Protein AF-A0A2K5QEI4-F1 (afdb_monomer)

Solvent-accessible surface area (backbone atoms only — not comparable to full-atom values): 4083 Å² total; per-residue (Å²): 115,70,67,59,56,53,50,52,51,52,41,50,56,44,48,53,49,42,51,49,39,63,73,67,70,49,60,66,69,61,46,51,53,46,46,54,51,39,52,52,52,44,55,72,76,49,73,74,82,78,77,70,80,78,75,80,80,74,79,80,77,77,81,73,130

Sequence (65 aa):
MAERAALEELVKLQGERVRGLKQQEASAELIEEEVAKLLKLKAQLGPDESKQKFVLKTPKVISFL

Radius of gyration: 18.59 Å; Cα contacts (8 Å, |Δi|>4): 21; chains: 1; bounding box: 26×54×39 Å

pLDDT: mean 78.98, std 12.48, range [48.72, 91.94]

InterPro domains:
  IPR000738 WHEP-TRS domain [PF00458] (7-45)
  IPR000738 WHEP-TRS domain [PS51185] (3-59)
  IPR000738 WHEP-TRS domain [SM00991] (7-60)
  IPR009068 uS15/NS1, RNA-binding domain superfamily [SSF47060] (5-58)

Foldseek 3Di:
DVVLVVLVVVLVVLVVVLVVCVVVVHDPVVSVVSVVVSVVSCVVNPDDPPPPPPPDDDPPPPPDD

Structure (mmCIF, N/CA/C/O backbone):
data_AF-A0A2K5QEI4-F1
#
_entry.id   AF-A0A2K5QEI4-F1
#
loop_
_atom_site.group_PDB
_atom_site.id
_atom_site.type_symbol
_atom_site.label_atom_id
_atom_site.label_alt_id
_atom_site.label_comp_id
_atom_site.label_asym_id
_atom_site.label_entity_id
_atom_site.label_seq_id
_atom_site.pdbx_PDB_ins_code
_atom_site.Cartn_x
_atom_site.Cartn_y
_atom_site.Cartn_z
_atom_site.occupancy
_atom_site.B_iso_or_equiv
_atom_site.auth_seq_id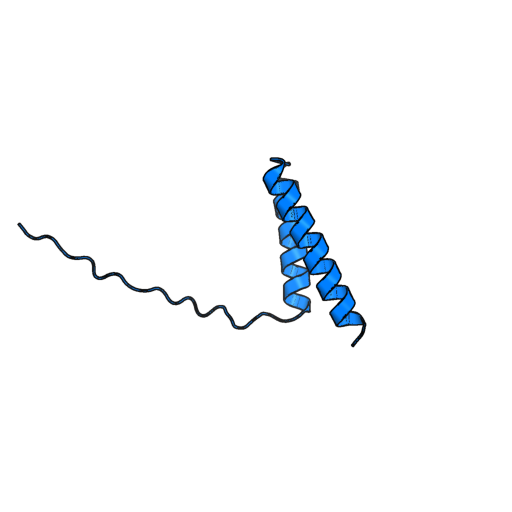
_atom_site.auth_comp_id
_atom_site.auth_asym_id
_atom_site.auth_atom_id
_atom_site.pdbx_PDB_model_num
ATOM 1 N N . MET A 1 1 ? 11.737 5.769 -15.381 1.00 53.25 1 MET A N 1
ATOM 2 C CA . MET A 1 1 ? 12.577 5.757 -14.158 1.00 53.25 1 MET A CA 1
ATOM 3 C C . MET A 1 1 ? 11.940 6.578 -13.034 1.00 53.25 1 MET A C 1
ATOM 5 O O . MET A 1 1 ? 11.726 6.010 -11.976 1.00 53.25 1 MET A O 1
ATOM 9 N N . ALA A 1 2 ? 11.559 7.847 -13.253 1.00 62.16 2 ALA A N 1
ATOM 10 C CA . ALA A 1 2 ? 10.929 8.689 -12.217 1.00 62.16 2 ALA A CA 1
ATOM 11 C C . ALA A 1 2 ? 9.572 8.161 -11.697 1.00 62.16 2 ALA A C 1
ATOM 13 O O . ALA A 1 2 ? 9.289 8.236 -10.509 1.00 62.16 2 ALA A O 1
ATOM 14 N N . GLU A 1 3 ? 8.765 7.559 -12.573 1.00 74.31 3 GLU A N 1
ATOM 15 C CA . GLU A 1 3 ? 7.430 7.048 -12.224 1.00 74.31 3 GLU A CA 1
ATOM 16 C C . GLU A 1 3 ? 7.456 5.899 -11.207 1.00 74.31 3 GLU A C 1
ATOM 18 O O . GLU A 1 3 ? 6.614 5.834 -10.318 1.00 74.31 3 GLU A O 1
ATOM 23 N N . ARG A 1 4 ? 8.459 5.013 -11.289 1.00 79.88 4 ARG A N 1
ATOM 24 C CA . ARG A 1 4 ? 8.612 3.906 -10.333 1.00 79.88 4 ARG A CA 1
ATOM 25 C C . ARG A 1 4 ? 8.995 4.405 -8.944 1.00 79.88 4 ARG A C 1
ATOM 27 O O . ARG A 1 4 ? 8.405 3.959 -7.972 1.00 79.88 4 ARG A O 1
ATOM 34 N N . ALA A 1 5 ? 9.923 5.358 -8.862 1.00 82.38 5 ALA A N 1
ATOM 35 C CA . ALA A 1 5 ? 10.332 5.944 -7.587 1.00 82.38 5 ALA A CA 1
ATOM 36 C C . ALA A 1 5 ? 9.160 6.657 -6.889 1.00 82.38 5 ALA A C 1
ATOM 38 O O . ALA A 1 5 ? 8.955 6.476 -5.692 1.00 82.38 5 ALA A O 1
ATOM 39 N N . ALA A 1 6 ? 8.339 7.390 -7.650 1.00 86.31 6 ALA A N 1
ATOM 40 C CA . ALA A 1 6 ? 7.132 8.023 -7.120 1.00 86.31 6 ALA A CA 1
ATOM 41 C C . ALA A 1 6 ? 6.109 6.989 -6.611 1.00 86.31 6 ALA A C 1
ATOM 43 O O . ALA A 1 6 ? 5.522 7.162 -5.545 1.00 86.31 6 ALA A O 1
ATOM 44 N N . LEU A 1 7 ? 5.918 5.882 -7.338 1.00 83.88 7 LEU A N 1
ATOM 45 C CA . LEU A 1 7 ? 5.038 4.793 -6.904 1.00 83.88 7 LEU A CA 1
ATOM 46 C C . LEU A 1 7 ? 5.546 4.103 -5.630 1.00 83.88 7 LEU A C 1
ATOM 48 O O . LEU A 1 7 ? 4.747 3.790 -4.749 1.00 83.88 7 LEU A O 1
ATOM 52 N N . GLU A 1 8 ? 6.855 3.892 -5.496 1.00 85.19 8 GLU A N 1
ATOM 53 C CA . GLU A 1 8 ? 7.456 3.337 -4.276 1.00 85.19 8 GLU A CA 1
ATOM 54 C C . GLU A 1 8 ? 7.237 4.242 -3.061 1.00 85.19 8 GLU A C 1
ATOM 56 O O . GLU A 1 8 ? 6.919 3.756 -1.972 1.00 85.19 8 GLU A O 1
ATOM 61 N N . GLU A 1 9 ? 7.377 5.554 -3.238 1.00 88.88 9 GLU A N 1
ATOM 62 C CA . GLU A 1 9 ? 7.135 6.533 -2.181 1.00 88.88 9 GLU A CA 1
ATOM 63 C C . GLU A 1 9 ? 5.662 6.547 -1.754 1.00 88.88 9 GLU A C 1
ATOM 65 O O . GLU A 1 9 ? 5.361 6.455 -0.561 1.00 88.88 9 GLU A O 1
ATOM 70 N N . LEU A 1 10 ? 4.734 6.529 -2.717 1.00 87.94 10 LEU A N 1
ATOM 71 C CA . LEU A 1 10 ? 3.299 6.412 -2.443 1.00 87.94 10 LEU A CA 1
ATOM 72 C C . LEU A 1 10 ? 2.959 5.116 -1.696 1.00 87.94 10 LEU A C 1
ATOM 74 O O . LEU A 1 10 ? 2.159 5.137 -0.761 1.00 87.94 10 LEU A O 1
ATOM 78 N N . VAL A 1 11 ? 3.586 3.992 -2.054 1.00 88.94 11 VAL A N 1
ATOM 79 C CA . VAL A 1 11 ? 3.415 2.715 -1.340 1.00 88.94 11 VAL A CA 1
ATOM 80 C C . VAL A 1 11 ? 3.914 2.804 0.101 1.00 88.94 11 VAL A C 1
ATOM 82 O O . VAL A 1 11 ? 3.255 2.272 0.999 1.00 88.94 11 VAL A O 1
ATOM 85 N N . LYS A 1 12 ? 5.046 3.472 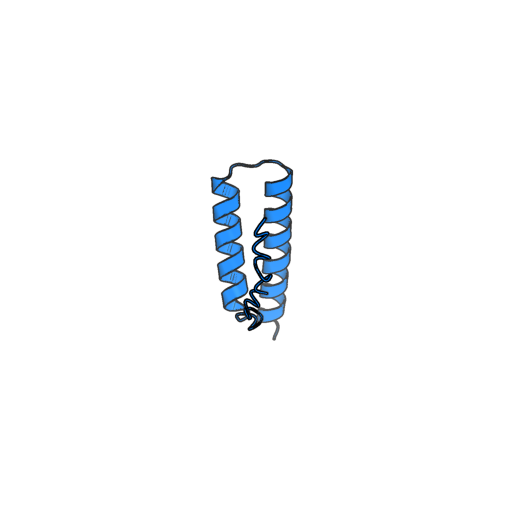0.347 1.00 88.69 12 LYS A N 1
ATOM 86 C CA . LYS A 1 12 ? 5.571 3.676 1.707 1.00 88.69 12 LYS A CA 1
ATOM 87 C C . LYS A 1 12 ? 4.619 4.521 2.547 1.00 88.69 12 LYS A C 1
ATOM 89 O O . LYS A 1 12 ? 4.199 4.061 3.608 1.00 88.69 12 LYS A O 1
ATOM 94 N N . LEU A 1 13 ? 4.211 5.684 2.038 1.00 91.94 13 LEU A N 1
ATOM 95 C CA . LEU A 1 13 ? 3.287 6.593 2.724 1.00 91.94 13 LEU A CA 1
ATOM 96 C C . LEU A 1 13 ? 1.949 5.912 3.037 1.00 91.94 13 LEU A C 1
ATOM 98 O O . LEU A 1 13 ? 1.442 5.988 4.158 1.00 91.94 13 LEU A O 1
ATOM 102 N N . GLN A 1 14 ? 1.404 5.178 2.066 1.00 89.38 14 GLN A N 1
ATOM 103 C CA . GLN A 1 14 ? 0.166 4.427 2.241 1.00 89.38 14 GLN A CA 1
ATOM 104 C C . GLN A 1 14 ? 0.320 3.313 3.292 1.00 89.38 14 GLN A C 1
ATOM 106 O O . GLN A 1 14 ? -0.582 3.087 4.099 1.00 89.38 14 GLN A O 1
ATOM 111 N N . GLY A 1 15 ? 1.467 2.631 3.327 1.00 90.06 15 GLY A N 1
ATOM 112 C CA . GLY A 1 15 ? 1.769 1.608 4.330 1.00 90.06 15 GLY A CA 1
ATOM 113 C C . GLY A 1 15 ? 1.884 2.167 5.750 1.00 90.06 15 GLY A C 1
ATOM 114 O O . GLY A 1 15 ? 1.339 1.576 6.686 1.00 90.06 15 GLY A O 1
ATOM 115 N N . GLU A 1 16 ? 2.545 3.314 5.916 1.00 91.94 16 GLU A N 1
ATOM 116 C CA . GLU A 1 16 ? 2.635 4.020 7.200 1.00 91.94 16 GLU A CA 1
ATOM 117 C C . GLU A 1 16 ? 1.260 4.470 7.687 1.00 91.94 16 GLU A C 1
ATOM 119 O O . GLU A 1 16 ? 0.920 4.256 8.852 1.00 91.94 16 GLU A O 1
ATOM 124 N N . ARG A 1 17 ? 0.425 4.987 6.780 1.00 89.31 17 ARG A N 1
ATOM 125 C CA . ARG A 1 17 ? -0.952 5.374 7.090 1.00 89.31 17 ARG A CA 1
ATOM 126 C C . ARG A 1 17 ? -1.779 4.189 7.575 1.00 89.31 17 ARG A C 1
ATOM 128 O O . ARG A 1 17 ? -2.397 4.274 8.631 1.00 89.31 17 ARG A O 1
ATOM 135 N N . VAL A 1 18 ? -1.741 3.062 6.861 1.00 90.56 18 VAL A N 1
ATOM 136 C CA . VAL A 1 18 ? -2.420 1.823 7.281 1.00 90.56 18 VAL A CA 1
ATOM 137 C C . VAL A 1 18 ? -1.923 1.357 8.652 1.00 90.56 18 VAL A C 1
ATOM 139 O O . VAL A 1 18 ? -2.724 0.933 9.486 1.00 90.56 18 VAL A O 1
ATOM 142 N N . ARG A 1 19 ? -0.613 1.433 8.913 1.00 89.94 19 ARG A N 1
ATOM 143 C CA . ARG A 1 19 ? -0.033 1.035 10.204 1.00 89.94 19 ARG A CA 1
ATOM 144 C C . ARG A 1 19 ? -0.490 1.955 11.337 1.00 89.94 19 ARG A C 1
ATOM 146 O O . ARG A 1 19 ? -0.857 1.446 12.392 1.00 89.94 19 ARG A O 1
ATOM 153 N N . GLY A 1 20 ? -0.521 3.265 11.100 1.00 90.88 20 GLY A N 1
ATOM 154 C CA . GLY A 1 20 ? -1.028 4.253 12.052 1.00 90.88 20 GLY A CA 1
ATOM 155 C C . GLY A 1 20 ? -2.517 4.064 12.343 1.00 90.88 20 GLY A C 1
ATOM 156 O O . GLY A 1 20 ? -2.904 4.002 13.504 1.00 90.88 20 GLY A O 1
ATOM 157 N N . LEU A 1 21 ? -3.342 3.868 11.309 1.00 89.31 21 LEU A N 1
ATOM 158 C CA . LEU A 1 21 ? -4.781 3.622 11.464 1.00 89.31 21 LEU A CA 1
ATOM 159 C C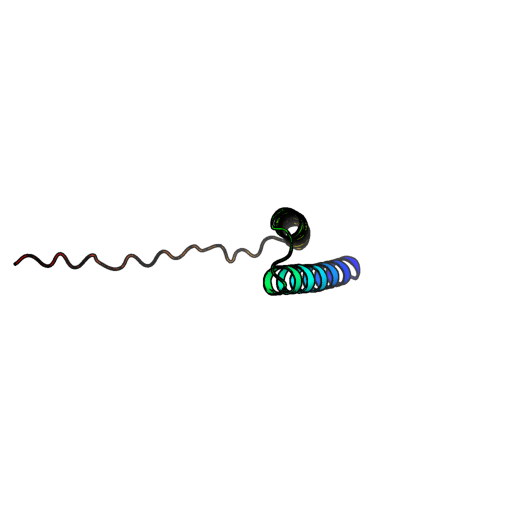 . LEU A 1 21 ? -5.066 2.342 12.259 1.00 89.31 21 LEU A C 1
ATOM 161 O O . LEU A 1 21 ? -5.947 2.334 13.114 1.00 89.31 21 LEU A O 1
ATOM 165 N N . LYS A 1 22 ? -4.282 1.279 12.036 1.00 87.25 22 LYS A N 1
ATOM 166 C CA . LYS A 1 22 ? -4.373 0.044 12.829 1.00 87.25 22 LYS A CA 1
ATOM 167 C C . LYS A 1 22 ? -3.947 0.234 14.284 1.00 87.25 22 LYS A C 1
ATOM 169 O O .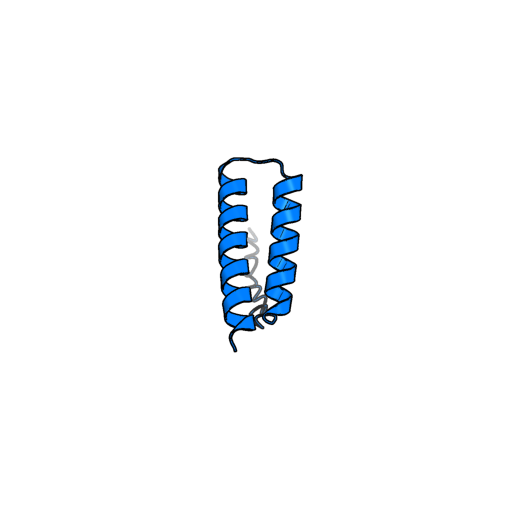 LYS A 1 22 ? -4.520 -0.406 15.154 1.00 87.25 22 LYS A O 1
ATOM 174 N N . GLN A 1 23 ? -2.951 1.079 14.551 1.00 89.12 23 GLN A N 1
ATOM 175 C CA . GLN A 1 23 ? -2.513 1.390 15.918 1.00 89.12 23 GLN A CA 1
ATOM 176 C C . GLN A 1 23 ? -3.517 2.260 16.677 1.00 89.12 23 GLN A C 1
ATOM 178 O O . GLN A 1 23 ? -3.617 2.143 17.892 1.00 89.12 23 GLN A O 1
ATOM 183 N N . GLN A 1 24 ? -4.240 3.125 15.969 1.00 88.50 24 GLN A N 1
ATOM 184 C CA . GLN A 1 24 ? -5.236 4.032 16.542 1.00 88.50 24 GLN A CA 1
ATOM 185 C C . GLN A 1 24 ? -6.634 3.400 16.656 1.00 88.50 24 GLN A C 1
ATOM 187 O O . GLN A 1 24 ? -7.578 4.113 16.972 1.00 88.50 24 GLN A O 1
ATOM 192 N N . GLU A 1 25 ? -6.772 2.097 16.370 1.00 84.44 25 GLU A N 1
ATOM 193 C CA . GLU A 1 25 ? -8.058 1.376 16.339 1.00 84.44 25 GLU A CA 1
ATOM 194 C C . GLU A 1 25 ? -9.130 2.112 15.516 1.00 84.44 25 GLU A C 1
ATOM 196 O O . GLU A 1 25 ? -10.305 2.178 15.877 1.00 84.44 25 GLU A O 1
ATOM 201 N N . ALA A 1 26 ? -8.713 2.690 14.385 1.00 80.56 26 ALA A N 1
ATOM 202 C CA . ALA A 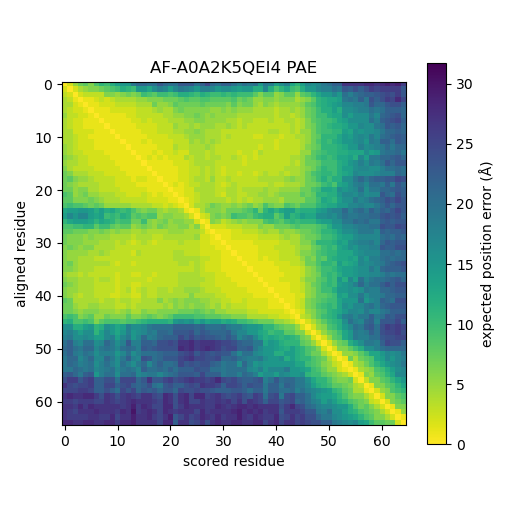1 26 ? -9.625 3.348 13.463 1.00 80.56 26 ALA A CA 1
ATOM 203 C C . ALA A 1 26 ? -10.615 2.341 12.851 1.00 80.56 26 ALA A C 1
ATOM 205 O O . ALA A 1 26 ? -10.423 1.125 12.895 1.00 80.56 26 ALA A O 1
ATOM 206 N N . SER A 1 27 ? -11.676 2.860 12.237 1.00 84.25 27 SER A N 1
ATOM 207 C CA . SER A 1 27 ? -12.743 2.066 11.628 1.00 84.25 27 SER A CA 1
ATOM 208 C C . SER A 1 27 ? -12.187 0.983 10.695 1.00 84.25 27 SER A C 1
ATOM 210 O O . SER A 1 27 ? -11.428 1.282 9.770 1.00 84.25 27 SER A O 1
ATOM 212 N N . ALA A 1 28 ? -12.591 -0.270 10.916 1.00 84.00 28 ALA A N 1
ATOM 213 C CA . ALA A 1 28 ? -12.126 -1.417 10.133 1.00 84.00 28 ALA A CA 1
ATOM 214 C C . ALA A 1 28 ? -12.360 -1.231 8.622 1.00 84.00 28 ALA A C 1
ATOM 216 O O . ALA A 1 28 ? -11.481 -1.552 7.829 1.00 84.00 28 ALA A O 1
ATOM 217 N N . GLU A 1 29 ? -13.484 -0.619 8.243 1.00 87.75 29 GLU A N 1
ATOM 218 C CA . GLU A 1 29 ? -13.824 -0.283 6.853 1.00 87.75 29 GLU A CA 1
ATOM 219 C C . GLU A 1 29 ? -12.773 0.633 6.206 1.00 87.75 29 GLU A C 1
ATOM 221 O O . GLU A 1 29 ? -12.271 0.348 5.120 1.00 87.75 29 GLU A O 1
ATOM 226 N N . LEU A 1 30 ? -12.351 1.689 6.914 1.00 86.38 30 LEU A N 1
ATOM 227 C CA . LEU A 1 30 ? -11.316 2.611 6.437 1.00 86.38 30 LEU A CA 1
ATOM 228 C C . LEU A 1 30 ? -9.964 1.905 6.303 1.00 86.38 30 LEU A C 1
ATOM 230 O O . LEU A 1 30 ? -9.226 2.126 5.345 1.00 86.38 30 LEU A O 1
ATOM 234 N N . ILE A 1 31 ? -9.628 1.033 7.255 1.00 87.75 31 ILE A N 1
ATOM 235 C CA . ILE A 1 31 ? -8.383 0.263 7.212 1.00 87.75 31 ILE A CA 1
ATOM 236 C C . ILE A 1 31 ? -8.382 -0.681 6.004 1.00 87.75 31 ILE A C 1
ATOM 238 O O . ILE A 1 31 ? -7.369 -0.772 5.308 1.00 87.75 31 ILE A O 1
ATOM 242 N N . GLU A 1 32 ? -9.488 -1.373 5.737 1.00 88.25 32 GLU A N 1
ATOM 243 C CA . GLU A 1 32 ? -9.615 -2.288 4.600 1.00 88.25 32 GLU A CA 1
ATOM 244 C C . GLU A 1 32 ? -9.520 -1.564 3.255 1.00 88.25 32 GLU A C 1
ATOM 246 O O . GLU A 1 32 ? -8.791 -2.026 2.369 1.00 88.25 32 GLU A O 1
ATOM 251 N N . GLU A 1 33 ? -10.159 -0.402 3.109 1.00 90.44 33 GLU A N 1
ATOM 252 C CA . GLU A 1 33 ? -10.035 0.424 1.905 1.00 90.44 33 GLU A CA 1
ATOM 253 C C . GLU A 1 33 ? -8.586 0.857 1.645 1.00 90.44 33 GLU A C 1
ATOM 255 O O . GLU A 1 33 ? -8.067 0.720 0.529 1.00 90.44 33 GLU A O 1
ATOM 260 N N . GLU A 1 34 ? -7.900 1.356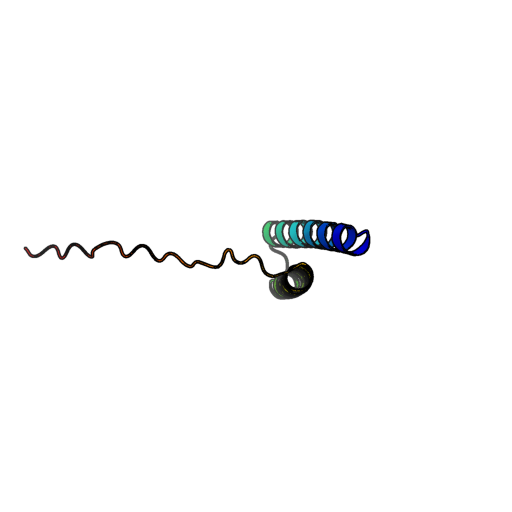 2.675 1.00 89.00 34 GLU A N 1
ATOM 261 C CA . GLU A 1 34 ? -6.522 1.835 2.561 1.00 89.00 34 GLU A CA 1
ATOM 262 C C . GLU A 1 34 ? -5.537 0.680 2.291 1.00 89.00 34 GLU A C 1
ATOM 264 O O . GLU A 1 34 ? -4.579 0.847 1.524 1.00 89.00 34 GLU A O 1
ATOM 269 N N . VAL A 1 35 ? -5.802 -0.513 2.839 1.00 89.44 35 VAL A N 1
ATOM 270 C CA . VAL A 1 35 ? -5.068 -1.755 2.534 1.00 89.44 35 VAL A CA 1
ATOM 271 C C . VAL A 1 35 ? -5.314 -2.204 1.093 1.00 89.44 35 VAL A C 1
ATOM 273 O O . VAL A 1 35 ? -4.365 -2.589 0.402 1.00 89.44 35 VAL A O 1
ATOM 276 N N . ALA A 1 36 ? -6.551 -2.136 0.601 1.00 90.50 36 ALA A N 1
ATOM 277 C CA . ALA A 1 36 ? -6.876 -2.488 -0.779 1.00 90.50 36 ALA A CA 1
ATOM 278 C C . ALA A 1 36 ? -6.157 -1.567 -1.780 1.00 90.50 36 ALA A C 1
ATOM 280 O O . ALA A 1 36 ? -5.633 -2.042 -2.794 1.00 90.50 36 ALA A O 1
ATOM 281 N N . LYS A 1 37 ? -6.062 -0.264 -1.479 1.00 90.00 37 LYS A N 1
ATOM 282 C CA . LYS A 1 37 ? -5.257 0.696 -2.258 1.00 90.00 37 LYS A CA 1
ATOM 283 C C . LYS A 1 37 ? -3.771 0.329 -2.240 1.00 90.00 37 LYS A C 1
ATOM 285 O O . LYS A 1 37 ? -3.149 0.269 -3.301 1.00 90.00 37 LYS A O 1
ATOM 290 N N . LEU A 1 38 ? -3.220 0.002 -1.068 1.00 89.06 38 LEU A N 1
ATOM 291 C CA . LEU A 1 38 ? -1.820 -0.414 -0.922 1.00 89.06 38 LEU A CA 1
ATOM 292 C C . LEU A 1 38 ? -1.492 -1.660 -1.762 1.00 89.06 38 LEU A C 1
ATOM 294 O O . LEU A 1 38 ? -0.446 -1.715 -2.409 1.00 89.06 38 LEU A O 1
ATOM 298 N N . LEU A 1 39 ? -2.386 -2.653 -1.779 1.00 87.38 39 LEU A N 1
ATOM 299 C CA . LEU A 1 39 ? -2.214 -3.874 -2.573 1.00 87.38 39 LEU A CA 1
ATOM 300 C C . LEU A 1 39 ? -2.219 -3.593 -4.080 1.00 87.38 39 LEU A C 1
ATOM 302 O O . LEU A 1 39 ? -1.403 -4.163 -4.804 1.00 87.38 39 LEU A O 1
ATOM 306 N N . LYS A 1 40 ? -3.092 -2.693 -4.551 1.00 87.50 40 LYS A N 1
ATOM 307 C CA . LYS A 1 40 ? -3.128 -2.273 -5.961 1.00 87.50 40 LYS A CA 1
ATOM 308 C C . LYS A 1 40 ? -1.837 -1.559 -6.370 1.00 87.50 40 LYS A C 1
ATOM 310 O O . LYS A 1 40 ? -1.273 -1.895 -7.407 1.00 87.50 40 LYS A O 1
ATOM 315 N N . LEU A 1 41 ? -1.342 -0.635 -5.543 1.00 87.06 41 LEU A N 1
ATOM 316 C CA . LEU A 1 41 ? -0.088 0.084 -5.805 1.00 87.06 41 LEU A CA 1
ATOM 317 C C . LEU A 1 41 ? 1.122 -0.865 -5.837 1.00 87.06 41 LEU A C 1
ATOM 319 O O . LEU A 1 41 ? 1.966 -0.772 -6.725 1.00 87.06 41 LEU A O 1
ATOM 323 N N . LYS A 1 42 ? 1.173 -1.846 -4.928 1.00 84.56 42 LYS A N 1
ATOM 324 C CA . LYS A 1 42 ? 2.206 -2.895 -4.950 1.00 84.56 42 LYS A CA 1
ATOM 325 C C . LYS A 1 42 ? 2.131 -3.773 -6.200 1.00 84.56 42 LYS A C 1
ATOM 327 O O . LYS A 1 42 ? 3.164 -4.100 -6.772 1.00 84.56 42 LYS A O 1
ATOM 332 N N . ALA A 1 43 ? 0.929 -4.125 -6.655 1.00 84.25 43 ALA A N 1
ATOM 333 C CA . ALA A 1 43 ? 0.757 -4.898 -7.885 1.00 84.25 43 ALA A CA 1
ATOM 334 C C . ALA A 1 43 ? 1.269 -4.144 -9.126 1.00 84.25 43 ALA A C 1
ATOM 336 O O . ALA A 1 43 ? 1.803 -4.773 -10.035 1.00 84.25 43 ALA A O 1
ATOM 337 N N . GLN A 1 44 ? 1.151 -2.811 -9.145 1.00 80.75 44 GLN A N 1
ATOM 338 C CA . GLN A 1 44 ? 1.681 -1.963 -10.220 1.00 80.75 44 GLN A CA 1
ATOM 339 C C . GLN A 1 44 ? 3.216 -1.879 -10.227 1.00 80.75 44 GLN A C 1
ATOM 341 O O . GLN A 1 44 ? 3.808 -1.788 -11.301 1.00 80.75 44 GLN A O 1
ATOM 346 N N . LEU A 1 45 ? 3.869 -1.936 -9.060 1.00 78.25 45 LEU A N 1
ATOM 347 C CA . LEU A 1 45 ? 5.338 -1.971 -8.972 1.00 78.25 45 LEU A CA 1
ATOM 348 C C . LEU A 1 45 ? 5.935 -3.297 -9.465 1.00 78.25 45 LEU A C 1
ATOM 350 O O . LEU A 1 45 ? 7.062 -3.319 -9.959 1.00 78.25 45 LEU A O 1
ATOM 354 N N . GLY A 1 46 ? 5.148 -4.370 -9.407 1.00 67.81 46 GLY A N 1
ATOM 355 C CA . GLY A 1 46 ? 5.530 -5.718 -9.802 1.00 67.81 46 GLY A CA 1
ATOM 356 C C . GLY A 1 46 ? 5.366 -6.668 -8.616 1.00 67.81 46 GLY A C 1
ATOM 357 O O . GLY A 1 46 ? 5.811 -6.346 -7.515 1.00 67.81 46 GLY A O 1
ATOM 358 N N . PRO A 1 47 ? 4.694 -7.819 -8.785 1.00 59.12 47 PRO A N 1
ATOM 359 C CA . PRO A 1 47 ? 4.564 -8.785 -7.709 1.00 59.12 47 PRO A CA 1
ATOM 360 C C . PRO A 1 47 ? 5.947 -9.343 -7.371 1.00 59.12 47 PRO A C 1
ATOM 362 O O . PRO A 1 47 ? 6.562 -10.008 -8.200 1.00 59.12 47 PRO A O 1
ATOM 365 N N . ASP A 1 48 ? 6.417 -9.104 -6.148 1.00 55.66 48 ASP A N 1
ATOM 366 C CA . ASP A 1 48 ? 7.554 -9.842 -5.613 1.00 55.66 48 ASP A CA 1
ATOM 367 C C . ASP A 1 48 ? 7.230 -11.344 -5.689 1.00 55.66 48 ASP A C 1
ATOM 369 O O . ASP A 1 48 ? 6.252 -11.824 -5.103 1.00 55.66 48 ASP A O 1
ATOM 373 N N . GLU A 1 49 ? 8.060 -12.104 -6.403 1.00 54.34 49 GLU A N 1
ATOM 374 C CA . GLU A 1 49 ? 7.967 -13.565 -6.556 1.00 54.34 49 GLU A CA 1
ATOM 375 C C . GLU A 1 49 ? 8.187 -14.331 -5.232 1.00 54.34 49 GLU A C 1
ATOM 377 O O . GLU A 1 49 ? 8.237 -15.559 -5.195 1.00 54.34 49 GLU A O 1
ATOM 382 N N . SER A 1 50 ? 8.255 -13.633 -4.098 1.00 54.78 50 SER A N 1
ATOM 383 C CA . SER A 1 50 ? 8.511 -14.173 -2.761 1.00 54.78 50 SER A CA 1
ATOM 384 C C . SER A 1 50 ? 7.327 -14.935 -2.143 1.00 54.78 50 SER A C 1
ATOM 386 O O . SER A 1 50 ? 7.360 -15.303 -0.969 1.00 54.78 50 SER A O 1
ATOM 388 N N . LYS A 1 51 ? 6.298 -15.283 -2.930 1.00 57.78 51 LYS A N 1
ATOM 389 C CA . LYS A 1 51 ? 5.216 -16.201 -2.525 1.00 57.78 51 LYS A CA 1
ATOM 390 C C . LYS A 1 51 ? 5.612 -17.678 -2.658 1.00 57.78 51 LYS A C 1
ATOM 392 O O . LYS A 1 51 ? 4.793 -18.505 -3.052 1.00 57.78 51 LYS A O 1
ATOM 397 N N . GLN A 1 52 ? 6.827 -18.060 -2.277 1.00 61.88 52 GLN A N 1
ATOM 398 C CA . GLN A 1 52 ? 7.076 -19.467 -1.961 1.00 61.88 52 GLN A CA 1
ATOM 399 C C . GLN A 1 52 ? 6.566 -19.732 -0.544 1.00 61.88 52 GLN A C 1
ATOM 401 O O . GLN A 1 52 ? 7.251 -19.510 0.452 1.00 61.88 52 GLN A O 1
ATOM 406 N N . LYS A 1 53 ? 5.307 -20.176 -0.448 1.00 66.12 53 LYS A N 1
ATOM 407 C CA . LYS A 1 53 ? 4.694 -20.620 0.808 1.00 66.12 53 LYS A CA 1
ATOM 408 C C . LYS A 1 53 ? 5.336 -21.947 1.222 1.00 66.12 53 LYS A C 1
ATOM 410 O O . LYS A 1 53 ? 4.782 -23.017 0.978 1.00 66.12 53 LYS A O 1
ATOM 415 N N . PHE A 1 54 ? 6.513 -21.879 1.837 1.00 67.06 54 PHE A N 1
ATOM 416 C CA . PHE A 1 54 ? 7.141 -23.028 2.478 1.00 67.06 54 PHE A CA 1
ATOM 417 C C . PHE A 1 54 ? 6.326 -23.413 3.714 1.00 67.06 54 PHE A C 1
ATOM 419 O O . PHE A 1 54 ? 6.499 -22.866 4.800 1.00 67.06 54 PHE A O 1
ATOM 426 N N . VAL A 1 55 ? 5.390 -24.347 3.546 1.00 73.69 55 VAL A N 1
ATOM 427 C CA . VAL A 1 55 ? 4.727 -24.993 4.682 1.00 73.69 55 VAL A CA 1
ATOM 428 C C . VAL A 1 55 ? 5.651 -26.095 5.183 1.00 73.69 55 VAL A C 1
ATOM 430 O O . VAL A 1 55 ? 5.702 -27.188 4.616 1.00 73.69 55 VAL A O 1
ATOM 433 N N . LEU A 1 56 ? 6.392 -25.797 6.249 1.00 77.56 56 LEU A N 1
ATOM 434 C CA . LEU A 1 56 ? 7.157 -26.790 6.995 1.00 77.56 56 LEU A CA 1
ATOM 435 C C . LEU A 1 56 ? 6.162 -27.715 7.708 1.00 77.56 56 LEU A C 1
ATOM 437 O O . LEU A 1 56 ? 5.498 -27.319 8.665 1.00 77.56 56 LEU A O 1
ATOM 441 N N . LYS A 1 57 ? 6.007 -28.941 7.203 1.00 77.00 57 LYS A N 1
ATOM 442 C CA . LYS A 1 57 ? 5.190 -29.979 7.842 1.00 77.00 57 LYS A CA 1
ATOM 443 C C . LYS A 1 57 ? 5.928 -30.443 9.095 1.00 77.00 57 LYS A C 1
ATOM 445 O O . LYS A 1 57 ? 6.881 -31.209 8.994 1.00 77.00 57 LYS A O 1
ATOM 450 N N . THR A 1 58 ? 5.514 -29.971 10.268 1.00 73.00 58 THR A N 1
ATOM 451 C CA . THR A 1 58 ? 5.950 -30.569 11.530 1.00 73.00 58 THR A CA 1
ATOM 452 C C . THR A 1 58 ? 5.404 -31.999 11.586 1.00 73.00 58 THR A C 1
ATOM 454 O O . THR A 1 58 ? 4.198 -32.193 11.389 1.00 73.00 58 THR A O 1
ATOM 457 N N . PRO A 1 59 ? 6.250 -33.031 11.776 1.00 73.25 59 PRO A N 1
ATOM 458 C CA . PRO A 1 59 ? 5.749 -34.386 11.929 1.00 73.25 59 PRO A CA 1
ATOM 459 C C . PRO A 1 59 ? 4.849 -34.412 13.162 1.00 73.25 59 PRO A C 1
ATOM 461 O O . PRO A 1 59 ? 5.249 -34.007 14.254 1.00 73.25 59 PRO A O 1
ATOM 464 N N . LYS A 1 60 ? 3.603 -34.849 12.978 1.00 72.62 60 LYS A N 1
ATOM 465 C CA . LYS A 1 60 ? 2.681 -35.072 14.085 1.00 72.62 60 LYS A CA 1
ATOM 466 C C . LYS A 1 60 ? 3.210 -36.298 14.821 1.00 72.62 60 LYS A C 1
ATOM 468 O O . LYS A 1 60 ? 2.994 -37.416 14.366 1.00 72.62 60 LYS A O 1
ATOM 473 N N . VAL A 1 61 ? 3.997 -36.083 15.877 1.00 65.88 61 VAL A N 1
ATOM 474 C CA . VAL A 1 61 ? 4.452 -37.160 16.760 1.00 65.88 61 VAL A CA 1
ATOM 475 C C . VAL A 1 61 ? 3.187 -37.744 17.368 1.00 65.88 61 VAL A C 1
ATOM 477 O O . VAL A 1 61 ? 2.554 -37.131 18.224 1.00 65.88 61 VAL A O 1
ATOM 480 N N . ILE A 1 62 ? 2.747 -38.876 16.829 1.00 63.09 62 ILE A N 1
ATOM 481 C CA . ILE A 1 62 ? 1.655 -39.637 17.407 1.00 63.09 62 ILE A CA 1
ATOM 482 C C . ILE A 1 62 ? 2.246 -40.229 18.684 1.00 63.09 62 ILE A C 1
ATOM 484 O O . ILE A 1 62 ? 2.988 -41.206 18.638 1.00 63.09 62 ILE A O 1
ATOM 488 N N . SER A 1 63 ? 1.976 -39.584 19.815 1.00 61.19 63 SER A N 1
ATOM 489 C CA . SER A 1 63 ? 2.176 -40.168 21.134 1.00 61.19 63 SER A CA 1
ATOM 490 C C . SER A 1 63 ? 1.174 -41.314 21.281 1.00 61.19 63 SER A C 1
ATOM 492 O O . SER A 1 63 ? 0.051 -41.106 21.742 1.00 61.19 63 SER A O 1
ATOM 494 N N . PHE A 1 64 ? 1.537 -42.502 20.801 1.00 51.34 64 PHE A N 1
ATOM 495 C CA . PHE A 1 64 ? 0.888 -43.729 21.243 1.00 51.34 64 PHE A CA 1
ATOM 496 C C . PHE A 1 64 ? 1.430 -44.055 22.636 1.00 51.34 64 PHE A C 1
ATOM 498 O O . PHE A 1 64 ? 2.645 -44.034 22.839 1.00 51.34 64 PHE A O 1
ATOM 505 N N . LEU A 1 65 ? 0.493 -44.241 23.572 1.00 48.72 65 LEU A N 1
ATOM 506 C CA . LEU A 1 65 ? 0.715 -44.790 24.910 1.00 48.72 65 LEU A CA 1
ATOM 507 C C . LEU A 1 65 ? 1.493 -46.109 24.862 1.00 48.72 65 LEU A C 1
ATOM 509 O O . LEU A 1 65 ? 1.267 -46.880 23.901 1.00 48.72 65 LEU A O 1
#

Mean predicted aligned error: 11.03 Å

Secondary structure (DSSP, 8-state):
-HHHHHHHHHHHHHHHHHHHHHHTT--HHHHHHHHHHHHHHHHHH---S----------------

Organism: Cebus imitator (NCBI:txid2715852)

Nearest PDB structures (foldseek):
  1x59-assembly1_A  TM=8.090E-01  e=4.503E-07  Homo sapiens
  2lw7-assembly1_A  TM=7.056E-01  e=3.150E-06  Homo sapiens
  4m1p-assembly1_A  TM=9.287E-01  e=3.158E+00  Geobacillus thermodenitrificans NG80-2
  6ahx-assembly1_A-2  TM=9.444E-01  e=5.051E+00  Geobacillus zalihae
  7mq3-assembly1_A  TM=9.390E-01  e=9.879E+00  Streptococcus pneumoniae D39

=== Feature glossary ===
A reading guide for the features in this record.

Start from the sequence.

  · This is the polypeptide sequence — one letter per residue, N-terminus first. Length ranges from a few dozen residues for small domains to over a thousand for large multi-domain proteins.

Fold it, and you get atomic coordinates and the backbone conformation that goes with them.

  · Structure coordinates are given as an mmCIF _atom_site loop: one row per atom with element, residue name, chain id, sequence number, and x/y/z position in Å. Only the four main-chain atoms per residue are included here; 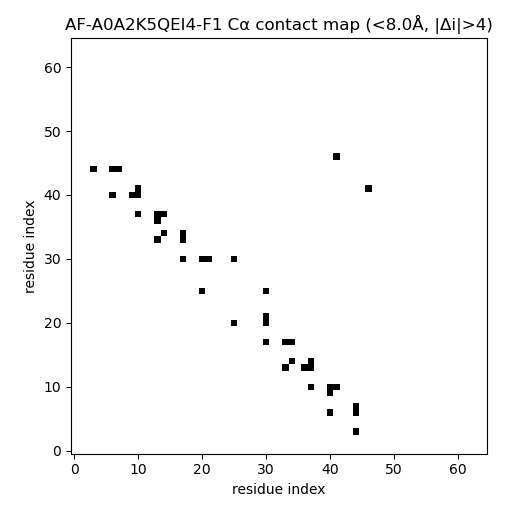side chains are omitted to keep the record compact.

  · Backbone dihedral angles. Every residue except chain termini has a φ (preceding-C → N → Cα → C) and a ψ (N → Cα → C → next-N). They are reported in degrees following the IUPAC sign convention. Secondary structure is essentially a statement about which (φ, ψ) basin each residue occupies.

  · The SS8 string is DSSP's per-residue secondary-structure call. α-helix (H) means an i→i+4 H-bond ladder; β-strand (E) means the residue participates in a β-sheet; 3₁₀ (G) and π (I) are tighter and wider helices; T/S are turns/bends; '-' is loop.

  · SS3 is a coarse helix/strand/coil call (letters a/b/c) made by the P-SEA algorithm from inter-Cα distances and dihedrals. It is less detailed than DSSP but needs only Cα positions.

Summarize the fold with a handful of shape descriptors and a per-residue structural alphabet.

  · Radius of gyration (Rg) is the root-mean-square distance of Cα atoms from their centroid — a single number for overall size and compactness. A globular domain of N residues has Rg ≈ 2.2·N^0.38 Å; an extended or disordered chain has a much larger Rg. The Cα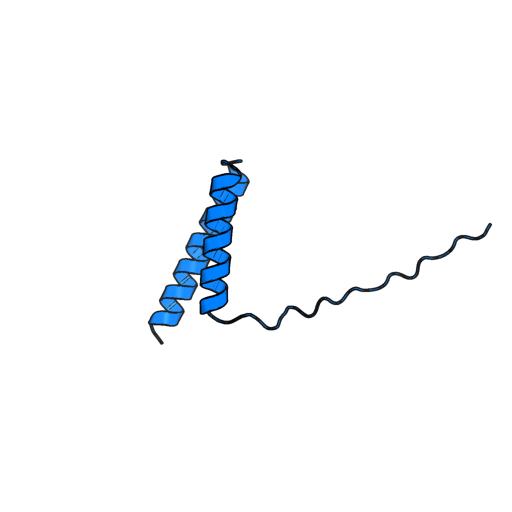 contact count is the number of residue pairs whose Cα atoms are within 8 Å and are more than four positions apart in sequence — a standard proxy for tertiary packing density. The bounding box is the smallest axis-aligned box enclosing all Cα atoms.

  · The Foldseek 3Di string encodes local tertiary geometry as a 20-letter alphabet — one character per residue — derived from the relative positions of nearby Cα atoms. Unlike the amino-acid sequence, 3Di is a direct function of the 3D structure, so two proteins with the same fold have similar 3Di strings even at low sequence identity.

  · Solvent-accessible surface area (SASA) is the area in Å² traced out by the centre of a 1.4 Å probe sphere (a water molecule) rolled over the protein's van der Waals surface (Shrake–Rupley / Lee–Richards construction). Buried residues have near-zero SASA; fully exposed residues can exceed 200 Å². The total SASA scales roughly with the number of surface residues.

Ask how reliable the model is.

  · pLDDT (predicted Local Distance Difference Test) is AlphaFold's per-residue confidence score, ranging from 0 to 100. Values above 90 indicate high confidence (typically well-packed cores); 70–90 is confident; 50–70 low confidence; below 50 usually means the region is disordered or the prediction is unreliable there. AlphaFold stores pLDDT in the mmCIF B-factor column.

  · B-factor (Debye–Waller factor) reflects atomic displacement in the crystal lattice. It is an experimental observable (units Å²), not a prediction; low values mean the atom is pinned down, high values mean it moves or is heterogeneous across the crystal.

  · Predicted Aligned Error (PAE) is an AlphaFold confidence matrix: entry (i, j) is the expected error in the position of residue j, in ångströms, when the prediction is superimposed on the true structure at residue i. Low PAE within a block of residues means that block is internally rigid and well-predicted; high PAE between two blocks means their relative placement is uncertain even if each block individually is confident.

Place it in context: what it resembles, what it is annotated as, and how it looks.

  · Nearest PDB neighbors are the top structural matches found by Foldseek when searching this structure against the entire Protein Data Bank. Each hit reports a TM-score (0 to 1; >0.5 almost always implies the same fold) and an E-value. These are *structural* homologs — they may share no detectable sequence similarity.

  · Functional annotations link the protein to curated databases. InterPro entries identify conserved domains and families by matching the sequence against member-database signatures (Pfam, PROSITE, CDD, …). Gene Ontology (GO) terms describe molecular function, biological process, and cellular component in a controlled vocabulary. CATH places the structure in a hierarchical fold classification (Class/Architecture/Topology/Homologous-superfamily). The organism is the source species.

  · Three diagnostic plots accompany the record. The Cα contact map visualizes the tertiary structure as a 2D adjacency matrix (8 Å cutoff, sequence-local contacts suppressed). The Ramachandran plot shows the distribution of backbone (φ, ψ) torsions, with points in the α and β basins reflecting secondary structure content. The PAE plot shows AlphaFold's inter-residue confidence as a color matrix.

  · Six rendered views show the 3D structure from the faces of a cube — i.e. along ±x, ±y, ±z. Rendering representation is drawn randoml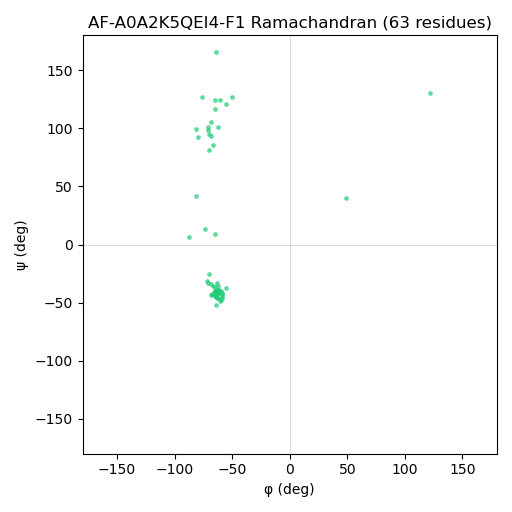y per protein from cartoon (secondary-structure ribbons), sticks (backbone bonds), or molecular surface; coloring is either N→C rainbow (blue at the N-terminus through red at the C-terminus) or one color per chain.